Protein AF-A0ABD5DE83-F1 (afdb_monomer)

Sequence (45 aa):
HSEAAAKRYGLSAVDILVELGKRRMVGGQEDMIVDVALDLLNRNK

pLDDT: mean 92.88, std 6.07, range [61.66, 96.88]

Solvent-accessible surface area (backbone atoms only — not comparable to full-atom values): 2746 Å² total; per-residue (Å²): 108,52,60,59,46,12,67,74,71,76,49,58,38,65,58,46,53,52,51,42,56,76,69,64,67,60,92,90,54,66,72,55,46,53,55,49,47,54,51,55,56,63,74,75,108

Nearest PDB structures (foldseek):
  8ih7-assembly1_C  TM=1.001E+00  e=1.935E-03  Pseudomonas sp.
  1nvm-assembly1_A  TM=1.003E+00  e=3.463E-03  Pseudomonas sp. CF600
  4jn6-assembly1_A  TM=9.854E-01  e=3.789E-02  Mycobacterium tuberculosis
  4lrs-assembly1_A  TM=9.730E-01  e=4.312E-02  Thermomonospora curvata DSM 43183
  2jcg-assembly1_A-2  TM=5.255E-01  e=7.130E+00  Priestia megaterium

Secondary structure (DSSP, 8-state):
-HHHHHHHHT--HHHHHHHHHHTT--TT-TTHHHHHHHHHHHHT-

Structure (mmCIF, N/CA/C/O backbone):
data_AF-A0ABD5DE83-F1
#
_entry.id   AF-A0ABD5DE83-F1
#
loop_
_atom_site.group_PDB
_atom_site.id
_atom_site.type_symbol
_atom_site.label_atom_id
_atom_site.label_alt_id
_atom_site.label_comp_id
_atom_site.label_asym_id
_atom_site.label_entity_id
_atom_site.label_seq_id
_atom_site.pdbx_PDB_ins_code
_atom_site.Cartn_x
_atom_site.Cartn_y
_atom_site.Cartn_z
_atom_site.occupancy
_atom_site.B_iso_or_equiv
_atom_site.auth_seq_id
_atom_site.auth_comp_id
_atom_site.auth_asym_id
_atom_site.auth_atom_id
_atom_site.pdbx_PDB_model_num
ATOM 1 N N . HIS A 1 1 ? -0.880 1.998 -9.056 1.00 89.19 1 HIS A N 1
ATOM 2 C CA . HIS A 1 1 ? -1.403 0.855 -8.273 1.00 89.19 1 HIS A CA 1
ATOM 3 C C . HIS A 1 1 ? -1.792 1.236 -6.841 1.00 89.19 1 HIS A C 1
ATOM 5 O O . HIS A 1 1 ? -2.957 1.062 -6.500 1.00 89.19 1 HIS A O 1
ATOM 11 N N . SER A 1 2 ? -0.905 1.827 -6.028 1.00 92.88 2 SER A N 1
ATOM 12 C CA . SER A 1 2 ? -1.211 2.189 -4.625 1.00 92.88 2 SER A CA 1
ATOM 13 C C . SER A 1 2 ? -2.373 3.170 -4.453 1.00 92.88 2 SER A C 1
ATOM 15 O O . SER A 1 2 ? -3.233 2.938 -3.614 1.00 92.88 2 SER A O 1
ATOM 17 N N . GLU A 1 3 ? -2.474 4.213 -5.283 1.00 94.94 3 GLU A N 1
ATOM 18 C CA . GLU A 1 3 ? -3.604 5.160 -5.231 1.00 94.94 3 GLU A CA 1
ATOM 19 C C . GLU A 1 3 ? -4.946 4.514 -5.604 1.00 94.94 3 GLU A C 1
ATOM 21 O O . GLU A 1 3 ? -5.981 4.815 -5.011 1.00 94.94 3 GLU A O 1
ATOM 26 N N . ALA A 1 4 ? -4.936 3.580 -6.559 1.00 95.94 4 ALA A N 1
ATOM 27 C CA . ALA A 1 4 ? -6.132 2.837 -6.940 1.00 95.94 4 ALA A CA 1
ATOM 28 C C . ALA A 1 4 ? -6.596 1.910 -5.803 1.00 95.94 4 ALA A C 1
ATOM 30 O O . ALA A 1 4 ? -7.790 1.855 -5.512 1.00 95.94 4 ALA A O 1
ATOM 31 N N . ALA A 1 5 ? -5.662 1.229 -5.129 1.00 95.69 5 ALA A N 1
ATOM 32 C CA . ALA A 1 5 ? -5.954 0.411 -3.952 1.00 95.69 5 ALA A CA 1
ATOM 33 C C . ALA A 1 5 ? -6.465 1.269 -2.782 1.00 95.69 5 ALA A C 1
ATOM 35 O O . ALA A 1 5 ? -7.499 0.952 -2.199 1.00 95.69 5 ALA A O 1
ATOM 36 N N . ALA A 1 6 ? -5.808 2.398 -2.504 1.00 96.31 6 ALA A N 1
ATOM 37 C CA . ALA A 1 6 ? -6.231 3.377 -1.506 1.00 96.31 6 ALA A CA 1
ATOM 38 C C . ALA A 1 6 ? -7.680 3.829 -1.731 1.00 96.31 6 ALA A C 1
ATOM 40 O O . ALA A 1 6 ? -8.519 3.700 -0.843 1.00 96.31 6 ALA A O 1
ATOM 41 N N . LYS A 1 7 ? -8.009 4.258 -2.957 1.00 96.88 7 LYS A N 1
ATOM 42 C CA . LYS A 1 7 ? -9.371 4.662 -3.327 1.00 96.88 7 LYS A CA 1
ATOM 43 C C . LYS A 1 7 ? -10.377 3.515 -3.209 1.00 96.88 7 LYS A C 1
ATOM 45 O O . LYS A 1 7 ? -11.498 3.741 -2.767 1.00 96.88 7 LYS A O 1
ATOM 50 N N . ARG A 1 8 ? -9.997 2.295 -3.603 1.00 96.25 8 ARG A N 1
ATOM 51 C CA . ARG A 1 8 ? -10.874 1.113 -3.566 1.00 96.25 8 ARG A CA 1
ATOM 52 C C . ARG A 1 8 ? -11.222 0.680 -2.142 1.00 96.25 8 ARG A C 1
ATOM 54 O O . ARG A 1 8 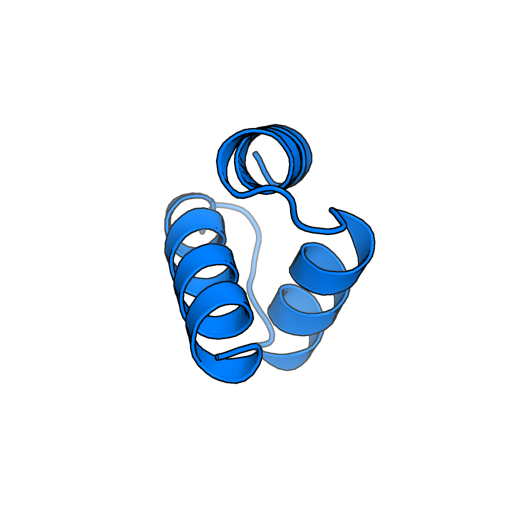? -12.354 0.272 -1.909 1.00 96.25 8 ARG A O 1
ATOM 61 N N . TYR A 1 9 ? -10.262 0.748 -1.223 1.00 94.88 9 TYR A N 1
ATOM 62 C CA . TYR A 1 9 ? -10.411 0.257 0.150 1.00 94.88 9 TYR A CA 1
ATOM 63 C C . TYR A 1 9 ? -10.609 1.371 1.188 1.00 94.88 9 TYR A C 1
ATOM 65 O O . TYR A 1 9 ? -10.707 1.076 2.374 1.00 94.88 9 TYR A O 1
ATOM 73 N N . GLY A 1 10 ? -10.687 2.637 0.763 1.00 95.44 10 GLY A N 1
ATOM 74 C CA . GLY A 1 10 ? -10.859 3.780 1.665 1.00 95.44 10 GLY A CA 1
ATOM 75 C C . GLY A 1 10 ? -9.651 4.020 2.575 1.00 95.44 10 GLY A C 1
ATOM 76 O O . GLY A 1 10 ? -9.815 4.438 3.716 1.00 95.44 10 GLY A O 1
ATOM 77 N N . LEU A 1 11 ? -8.446 3.725 2.085 1.00 95.50 11 LEU A N 1
ATOM 78 C CA . LEU A 1 11 ? -7.188 3.860 2.820 1.00 95.50 11 LEU A CA 1
ATOM 79 C C . LEU A 1 11 ? -6.387 5.068 2.326 1.00 95.50 11 LEU A C 1
ATOM 81 O O . LEU A 1 11 ? -6.623 5.595 1.239 1.00 95.50 11 LEU A O 1
ATOM 85 N N . SER A 1 12 ? -5.383 5.472 3.101 1.00 96.19 12 SER A N 1
ATOM 86 C CA . SER A 1 12 ? -4.368 6.423 2.651 1.00 96.19 12 SER A CA 1
ATOM 87 C C . SER A 1 12 ? -3.366 5.733 1.725 1.00 96.19 12 SER A C 1
ATOM 89 O O . SER A 1 12 ? -2.779 4.706 2.071 1.00 96.19 12 SER A O 1
ATOM 91 N N . ALA A 1 13 ? -3.110 6.324 0.556 1.00 96.25 13 ALA A N 1
ATOM 92 C CA . ALA A 1 13 ? -2.051 5.851 -0.336 1.00 96.25 13 ALA A CA 1
ATOM 93 C C . ALA A 1 13 ? -0.664 5.954 0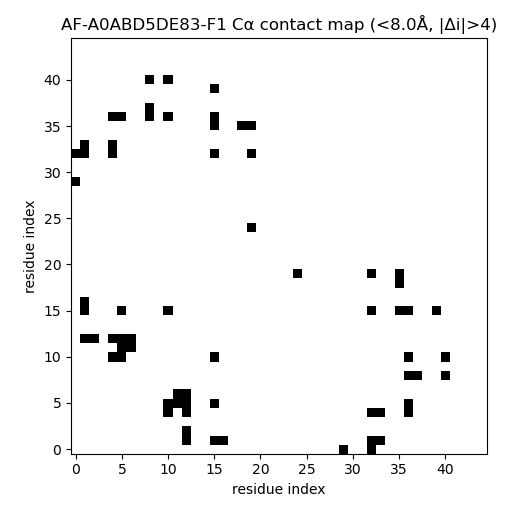.321 1.00 96.2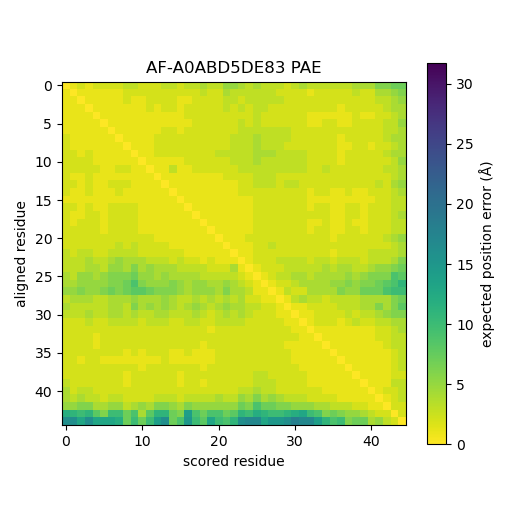5 13 ALA A C 1
ATOM 95 O O . ALA A 1 13 ? 0.195 5.113 0.061 1.00 96.25 13 ALA A O 1
ATOM 96 N N . VAL A 1 14 ? -0.462 6.940 1.204 1.00 96.50 14 VAL A N 1
ATOM 97 C CA . VAL A 1 14 ? 0.788 7.110 1.959 1.00 96.50 14 VAL A CA 1
ATOM 98 C C . VAL A 1 14 ? 1.010 5.929 2.899 1.00 96.50 14 VAL A C 1
ATOM 100 O O . VAL A 1 14 ? 2.109 5.384 2.923 1.00 96.50 14 VAL A O 1
ATOM 103 N N . ASP A 1 15 ? -0.027 5.473 3.603 1.00 96.00 15 ASP A N 1
ATOM 104 C CA . ASP A 1 15 ? 0.093 4.347 4.539 1.00 96.00 15 ASP A CA 1
ATOM 105 C C . ASP A 1 15 ? 0.443 3.048 3.809 1.00 96.00 15 ASP A C 1
ATOM 107 O O . ASP A 1 15 ? 1.307 2.290 4.257 1.00 96.00 15 ASP A O 1
ATOM 111 N N . ILE A 1 16 ? -0.164 2.832 2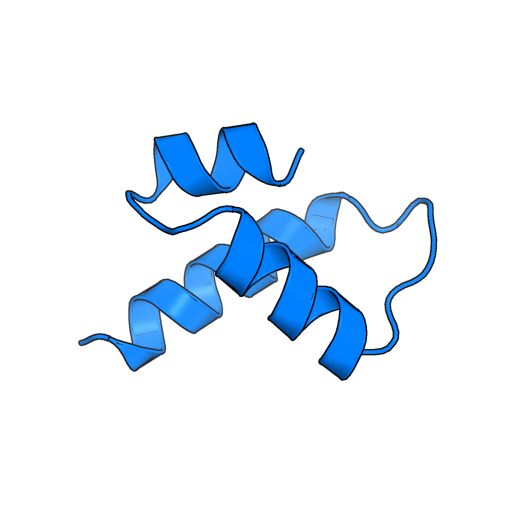.637 1.00 95.56 16 ILE A N 1
ATOM 112 C CA . ILE A 1 16 ? 0.168 1.708 1.756 1.00 95.56 16 ILE A CA 1
ATOM 113 C C . ILE A 1 16 ? 1.644 1.784 1.334 1.00 95.56 16 ILE A C 1
ATOM 115 O O . ILE A 1 16 ? 2.364 0.798 1.456 1.00 95.56 16 ILE A O 1
ATOM 119 N N . LEU A 1 17 ? 2.129 2.947 0.882 1.00 94.88 17 LEU A N 1
ATOM 120 C CA . LEU A 1 17 ? 3.528 3.126 0.466 1.00 94.88 17 LEU A CA 1
ATOM 121 C C . LEU A 1 17 ? 4.522 2.935 1.619 1.00 94.88 17 LEU A C 1
ATOM 123 O O . LEU A 1 17 ? 5.568 2.312 1.435 1.00 94.88 17 LEU A O 1
ATOM 127 N N . VAL A 1 18 ? 4.190 3.423 2.814 1.00 96.12 18 VAL A N 1
ATOM 128 C CA . VAL A 1 18 ? 5.007 3.236 4.018 1.00 96.12 18 VAL A CA 1
ATOM 129 C C . VAL A 1 18 ? 5.105 1.754 4.381 1.00 96.12 18 VAL A C 1
ATOM 131 O O . VAL A 1 18 ? 6.198 1.265 4.669 1.00 96.12 18 VAL A O 1
ATOM 134 N N . GLU A 1 19 ? 3.994 1.018 4.348 1.00 95.50 19 GLU A N 1
ATOM 135 C CA . GLU A 1 19 ? 3.982 -0.417 4.648 1.00 95.50 19 GLU A CA 1
ATOM 136 C C . GLU A 1 19 ? 4.740 -1.232 3.585 1.00 95.50 19 GLU A C 1
ATOM 138 O O . GLU A 1 19 ? 5.514 -2.124 3.937 1.00 95.50 19 GLU A O 1
ATOM 143 N N . LEU A 1 20 ? 4.621 -0.879 2.301 1.00 94.94 20 LEU A N 1
ATOM 144 C CA . LEU A 1 20 ? 5.430 -1.470 1.226 1.00 94.94 20 LEU A CA 1
ATOM 145 C C . LEU A 1 20 ? 6.934 -1.247 1.462 1.00 94.94 20 LEU A C 1
ATOM 147 O O . LEU A 1 20 ? 7.734 -2.176 1.319 1.00 94.94 20 LEU A O 1
ATOM 151 N N . GLY A 1 21 ? 7.321 -0.041 1.892 1.00 93.88 21 GLY A N 1
ATOM 152 C CA . GLY A 1 21 ? 8.700 0.278 2.267 1.00 93.88 21 GLY A CA 1
ATOM 153 C C . GLY A 1 21 ? 9.200 -0.562 3.446 1.00 93.88 21 GLY A C 1
ATOM 154 O O . GLY A 1 21 ? 10.296 -1.121 3.387 1.00 93.88 21 GLY A O 1
ATOM 155 N N . LYS A 1 22 ? 8.377 -0.738 4.491 1.00 95.00 22 LYS A N 1
ATOM 156 C CA . LYS A 1 22 ? 8.696 -1.614 5.637 1.00 95.00 22 LYS A CA 1
ATOM 157 C C . LYS A 1 22 ? 8.902 -3.069 5.214 1.00 95.00 22 LYS A C 1
ATOM 159 O O . LYS A 1 22 ? 9.795 -3.732 5.739 1.00 95.00 22 LYS A O 1
ATOM 164 N N . ARG A 1 23 ? 8.119 -3.548 4.242 1.00 94.62 23 ARG A N 1
ATOM 165 C CA . ARG A 1 23 ? 8.226 -4.901 3.669 1.00 94.62 23 ARG A CA 1
ATOM 166 C C . ARG A 1 23 ? 9.378 -5.061 2.673 1.00 94.62 23 ARG A C 1
ATOM 168 O O . ARG A 1 23 ? 9.597 -6.169 2.197 1.00 94.62 23 ARG A O 1
ATOM 175 N N . ARG A 1 24 ? 10.136 -3.990 2.394 1.00 93.69 24 ARG A N 1
ATOM 176 C CA . ARG A 1 24 ? 11.270 -3.970 1.451 1.00 93.69 24 ARG A CA 1
ATOM 177 C C . ARG A 1 24 ? 10.885 -4.496 0.066 1.00 93.69 24 ARG A C 1
ATOM 179 O O . ARG A 1 24 ? 11.638 -5.245 -0.553 1.00 93.69 24 ARG A O 1
ATOM 186 N N . MET A 1 25 ? 9.695 -4.117 -0.393 1.00 90.56 25 MET A N 1
ATOM 187 C CA . MET A 1 25 ? 9.198 -4.524 -1.705 1.00 90.56 25 MET A CA 1
ATOM 188 C C . MET A 1 25 ? 10.008 -3.862 -2.820 1.00 90.56 25 MET A C 1
ATOM 190 O O . MET A 1 25 ? 10.463 -2.725 -2.679 1.00 90.56 25 MET A O 1
ATOM 194 N N . VAL A 1 26 ? 10.178 -4.573 -3.931 1.00 88.94 26 VAL A N 1
ATOM 195 C CA . VAL A 1 26 ? 10.900 -4.093 -5.117 1.00 88.94 26 VAL A CA 1
ATOM 196 C C . VAL A 1 26 ? 9.936 -3.840 -6.278 1.00 88.94 26 VAL A C 1
ATOM 198 O O . VAL A 1 26 ? 8.803 -4.324 -6.286 1.00 88.94 26 VAL A O 1
ATOM 201 N N . GLY A 1 27 ? 10.377 -3.059 -7.268 1.00 87.88 27 GLY A N 1
ATOM 202 C CA . GLY A 1 27 ? 9.587 -2.788 -8.472 1.00 87.88 27 GLY A CA 1
ATOM 203 C C . GLY A 1 27 ? 9.180 -4.079 -9.193 1.00 87.88 27 GLY A C 1
ATOM 204 O O . GLY A 1 27 ? 9.964 -5.023 -9.265 1.00 87.88 27 GLY A O 1
ATOM 205 N N . GLY A 1 28 ? 7.948 -4.118 -9.708 1.00 90.19 28 GLY A N 1
ATOM 206 C CA . GLY A 1 28 ? 7.358 -5.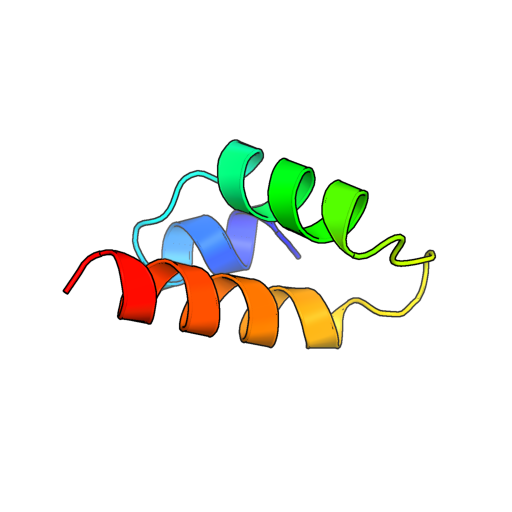300 -10.351 1.00 90.19 28 GLY A CA 1
ATOM 207 C C . GLY A 1 28 ? 6.509 -6.183 -9.428 1.00 90.19 28 GLY A C 1
ATOM 208 O O . GLY A 1 28 ? 5.900 -7.133 -9.901 1.00 90.19 28 GLY A O 1
ATOM 209 N N . GLN A 1 29 ? 6.418 -5.870 -8.130 1.00 92.50 29 GLN A N 1
ATOM 210 C CA . GLN A 1 29 ? 5.566 -6.588 -7.168 1.00 92.50 29 GLN A CA 1
ATOM 211 C C . GLN A 1 29 ? 4.235 -5.864 -6.914 1.00 92.50 29 GLN A C 1
ATOM 213 O O . GLN A 1 29 ? 3.801 -5.691 -5.776 1.00 92.50 29 GLN A O 1
ATOM 218 N N . GLU A 1 30 ? 3.602 -5.381 -7.976 1.00 89.69 30 GLU A N 1
ATOM 219 C CA . GLU A 1 30 ? 2.425 -4.511 -7.880 1.00 89.69 30 GLU A CA 1
ATOM 220 C C . GLU A 1 30 ? 1.191 -5.230 -7.317 1.00 89.69 30 GLU A C 1
ATOM 222 O O . GLU A 1 30 ? 0.354 -4.584 -6.687 1.00 89.69 30 GLU A O 1
ATOM 227 N N . ASP A 1 31 ? 1.113 -6.556 -7.457 1.00 90.31 31 ASP A N 1
ATOM 228 C CA . ASP A 1 31 ? 0.039 -7.381 -6.886 1.00 90.31 31 ASP A CA 1
ATOM 229 C C . ASP A 1 31 ? -0.000 -7.299 -5.352 1.00 90.31 31 ASP A C 1
ATOM 231 O O . ASP A 1 31 ? -1.064 -7.200 -4.739 1.00 90.31 31 ASP A O 1
ATOM 235 N N . MET A 1 32 ? 1.174 -7.197 -4.729 1.00 92.75 32 MET A N 1
ATOM 236 C CA . MET A 1 32 ? 1.339 -7.16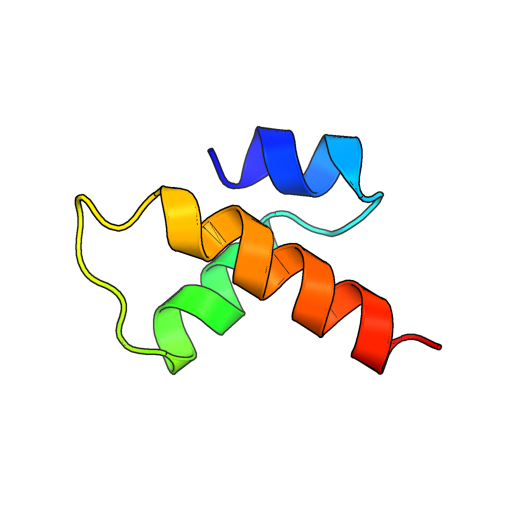0 -3.273 1.00 92.75 32 MET A CA 1
ATOM 237 C C . MET A 1 32 ? 0.805 -5.863 -2.647 1.00 92.75 32 MET A C 1
ATOM 239 O O . MET A 1 32 ? 0.610 -5.777 -1.436 1.00 92.75 32 MET A O 1
ATOM 243 N N . ILE A 1 33 ? 0.538 -4.841 -3.463 1.00 94.81 33 ILE A N 1
ATOM 244 C CA . ILE A 1 33 ? -0.100 -3.593 -3.032 1.00 94.81 33 ILE A CA 1
ATOM 245 C C . ILE A 1 33 ? -1.529 -3.867 -2.557 1.00 94.81 33 ILE A C 1
ATOM 247 O O . ILE A 1 33 ? -1.986 -3.254 -1.590 1.00 94.81 33 ILE A O 1
ATOM 251 N N . VAL A 1 34 ? -2.237 -4.785 -3.223 1.00 94.81 34 VAL A N 1
ATOM 252 C CA . VAL A 1 34 ? -3.591 -5.179 -2.821 1.00 94.81 34 VAL A CA 1
ATOM 253 C C . VAL A 1 34 ? -3.542 -5.948 -1.505 1.00 94.81 34 VAL A C 1
ATOM 255 O O . VAL A 1 34 ? -4.330 -5.641 -0.614 1.00 94.81 34 VAL A O 1
ATOM 258 N N . ASP A 1 35 ? -2.581 -6.857 -1.345 1.00 95.19 35 ASP A N 1
ATOM 259 C CA . ASP A 1 35 ? -2.391 -7.610 -0.100 1.00 95.19 35 ASP A CA 1
ATOM 260 C C . ASP A 1 35 ? -2.077 -6.683 1.079 1.00 95.19 35 ASP A C 1
ATOM 262 O O . ASP A 1 35 ? -2.695 -6.779 2.138 1.00 95.19 35 ASP A O 1
ATOM 266 N N . VAL A 1 36 ? -1.186 -5.707 0.879 1.00 95.69 36 VAL A N 1
ATOM 267 C CA . VAL A 1 36 ? -0.891 -4.677 1.885 1.00 95.69 36 VAL A CA 1
ATOM 268 C C . VAL A 1 36 ? -2.138 -3.872 2.248 1.00 95.69 36 VAL A C 1
ATOM 270 O O . VAL A 1 36 ? -2.370 -3.601 3.426 1.00 95.69 36 VAL A O 1
ATOM 273 N N . ALA A 1 37 ? -2.960 -3.495 1.268 1.00 95.81 37 ALA A N 1
ATOM 274 C CA . ALA A 1 37 ? -4.198 -2.772 1.535 1.00 95.81 37 ALA A CA 1
ATOM 275 C C . ALA A 1 37 ? -5.192 -3.615 2.358 1.00 95.81 37 ALA A C 1
ATOM 277 O O . ALA A 1 37 ? -5.793 -3.101 3.301 1.00 95.81 37 ALA A O 1
ATOM 278 N N . LEU A 1 38 ? -5.335 -4.908 2.054 1.00 95.81 38 LEU A N 1
ATOM 279 C CA . LEU A 1 38 ? -6.188 -5.821 2.822 1.00 95.81 38 LEU A CA 1
ATOM 280 C C . LEU A 1 38 ? -5.673 -6.018 4.255 1.00 95.81 38 LEU A C 1
ATOM 282 O O . LEU A 1 38 ? -6.464 -5.999 5.199 1.00 95.81 38 LEU A O 1
ATOM 286 N N . ASP A 1 39 ? -4.357 -6.130 4.436 1.00 95.81 39 ASP A N 1
ATOM 287 C CA . ASP A 1 39 ? -3.732 -6.215 5.759 1.00 95.81 39 ASP A CA 1
ATOM 288 C C . ASP A 1 39 ? -3.982 -4.953 6.592 1.00 95.81 39 ASP A C 1
ATOM 290 O O . ASP A 1 39 ? -4.354 -5.041 7.764 1.00 95.81 39 ASP A O 1
ATOM 294 N N . LEU A 1 40 ? -3.797 -3.769 5.997 1.00 94.44 40 LEU A N 1
ATOM 295 C CA . LEU A 1 40 ? -4.055 -2.492 6.666 1.00 94.44 40 LEU A CA 1
ATOM 296 C C . LEU A 1 40 ? -5.533 -2.343 7.045 1.00 94.44 40 LEU A C 1
ATOM 298 O O . LEU A 1 40 ? -5.838 -1.881 8.143 1.00 94.44 40 LEU A O 1
ATOM 302 N N . LEU A 1 41 ? -6.450 -2.783 6.179 1.00 94.06 41 LEU A N 1
ATOM 303 C CA . LEU A 1 41 ? -7.885 -2.774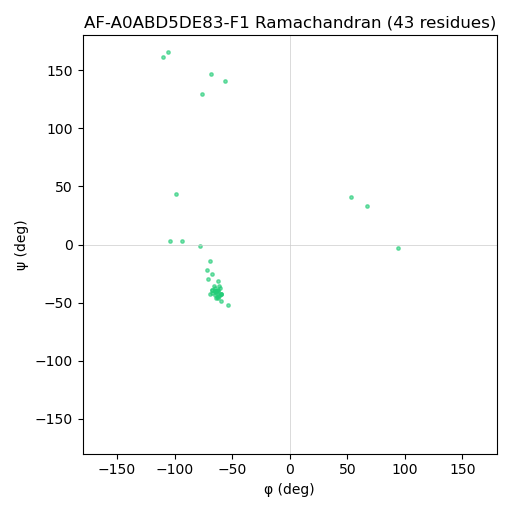 6.459 1.00 94.06 41 LEU A CA 1
ATOM 304 C C . LEU A 1 41 ? -8.245 -3.684 7.643 1.00 94.06 41 LEU A C 1
ATOM 306 O O . LEU A 1 41 ? -9.067 -3.309 8.477 1.00 94.06 41 LEU A O 1
ATOM 310 N N . ASN A 1 42 ? -7.619 -4.860 7.739 1.00 93.62 42 ASN A N 1
ATOM 311 C CA . ASN A 1 42 ? -7.857 -5.808 8.829 1.00 93.62 42 ASN A CA 1
ATOM 312 C C . ASN A 1 42 ? -7.285 -5.341 10.174 1.00 93.62 42 ASN A C 1
ATOM 314 O O . ASN A 1 42 ? -7.847 -5.684 11.206 1.00 93.62 42 ASN A O 1
ATOM 318 N N . ARG A 1 43 ? -6.202 -4.554 10.184 1.00 88.06 43 ARG A N 1
ATOM 319 C CA . ARG A 1 43 ? -5.634 -3.973 11.418 1.00 88.06 43 ARG A CA 1
ATOM 320 C C . ARG A 1 43 ? -6.488 -2.852 12.021 1.00 88.06 43 ARG A C 1
ATOM 322 O O . ARG A 1 43 ? -6.328 -2.556 13.198 1.00 88.06 43 ARG A O 1
ATOM 329 N N . ASN A 1 44 ? -7.342 -2.220 11.216 1.00 73.88 44 ASN A N 1
ATOM 330 C CA . ASN A 1 44 ? -8.213 -1.115 11.631 1.00 73.88 44 ASN A CA 1
ATOM 331 C C . ASN A 1 44 ? -9.617 -1.574 12.073 1.00 73.88 44 ASN A C 1
ATOM 333 O O . ASN A 1 44 ? -10.464 -0.727 12.360 1.00 73.88 44 ASN A O 1
ATOM 337 N N . LYS A 1 45 ? -9.877 -2.886 12.090 1.00 61.66 45 LYS A N 1
ATOM 338 C CA . LYS A 1 45 ? -11.074 -3.490 12.690 1.00 61.66 45 LYS A CA 1
ATOM 339 C C . LYS A 1 45 ? -10.787 -3.915 14.122 1.00 61.66 45 LYS A C 1
ATOM 341 O O . LYS A 1 45 ? -11.720 -3.7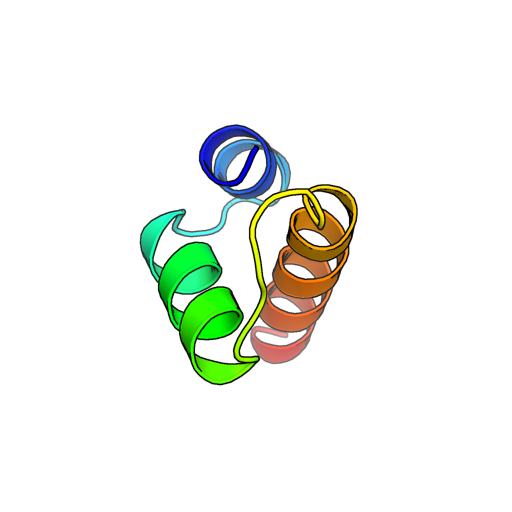80 14.939 1.00 61.66 45 LYS A O 1
#

InterPro domains:
  IPR012425 DmpG-like communication [PF07836] (1-40)

Foldseek 3Di:
DLVVLCVVLVHDSVQLVVVCVVVVDDPPVVVCSNVSSVVVSVVVD

Organism: Acinetobacter baumannii (NCBI:txid470)

Radi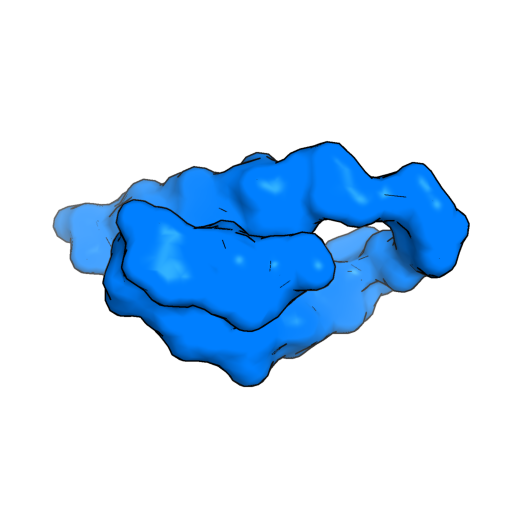us of gyration: 9.45 Å; Cα contacts (8 Å, |Δi|>4): 34; chains: 1; bounding box: 22×15×23 Å

Mean predicted aligned error: 2.61 Å